Protein AF-A0A379AFL8-F1 (afdb_monomer_lite)

Organism: Enterobacter agglomerans (NCBI:txid549)

Structure (mmCIF, N/CA/C/O backbone):
data_AF-A0A379AFL8-F1
#
_entry.id   AF-A0A379AFL8-F1
#
loop_
_atom_site.group_PDB
_atom_site.id
_atom_site.type_symbol
_atom_site.label_atom_id
_atom_site.label_alt_id
_atom_site.label_comp_id
_atom_site.label_asym_id
_atom_site.label_entity_id
_atom_site.label_seq_id
_atom_site.pdbx_PDB_ins_code
_atom_site.Cartn_x
_atom_site.Cartn_y
_atom_site.Cartn_z
_atom_site.occupancy
_atom_site.B_iso_or_equiv
_atom_site.auth_seq_id
_atom_site.auth_comp_id
_atom_site.auth_asym_id
_atom_site.auth_atom_id
_atom_site.pdbx_PDB_model_num
ATOM 1 N N . MET A 1 1 ? -7.160 4.368 -0.286 1.00 54.12 1 MET A N 1
ATOM 2 C CA . MET A 1 1 ? -7.328 3.568 -1.525 1.00 54.12 1 MET A CA 1
ATOM 3 C C . MET A 1 1 ? -6.919 4.337 -2.786 1.00 54.12 1 MET A C 1
ATOM 5 O O . MET A 1 1 ? -6.377 3.716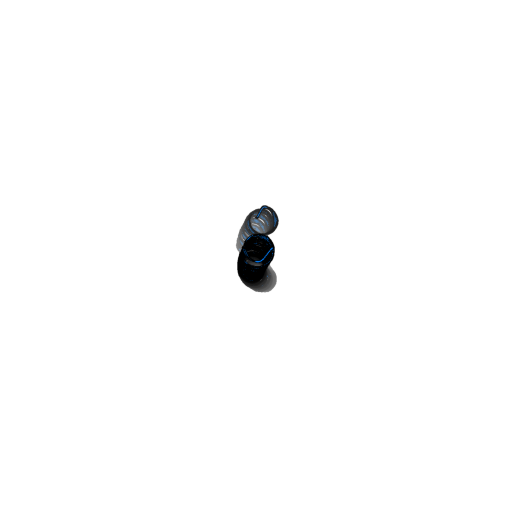 -3.688 1.00 54.12 1 MET A O 1
ATOM 9 N N . ALA A 1 2 ? -7.080 5.668 -2.828 1.00 51.00 2 ALA A N 1
ATOM 10 C CA . ALA A 1 2 ? -6.622 6.521 -3.935 1.00 51.00 2 ALA A CA 1
ATOM 11 C C . ALA A 1 2 ? -5.099 6.471 -4.205 1.00 51.00 2 ALA A C 1
ATOM 13 O O . ALA A 1 2 ? -4.684 6.504 -5.360 1.00 51.00 2 ALA A O 1
ATOM 14 N N . SER A 1 3 ? -4.277 6.296 -3.163 1.00 50.81 3 SER A N 1
ATOM 15 C CA . SER A 1 3 ? -2.812 6.228 -3.272 1.00 50.81 3 SER A CA 1
ATOM 16 C C . SER A 1 3 ? -2.316 5.071 -4.148 1.00 50.81 3 SER A C 1
ATOM 18 O O . SER A 1 3 ? -1.448 5.269 -4.983 1.00 50.81 3 SER A O 1
ATOM 20 N N . ALA A 1 4 ? -2.903 3.878 -4.035 1.00 57.56 4 ALA A N 1
ATOM 21 C CA . ALA A 1 4 ? -2.483 2.718 -4.828 1.00 57.56 4 ALA A CA 1
ATOM 22 C C . ALA A 1 4 ? -2.870 2.833 -6.313 1.00 57.56 4 ALA A C 1
ATOM 24 O O . ALA A 1 4 ? -2.140 2.371 -7.187 1.00 57.56 4 ALA A O 1
ATOM 25 N N . PHE A 1 5 ? -4.014 3.458 -6.604 1.00 63.88 5 PHE A N 1
ATOM 26 C CA . PHE A 1 5 ? -4.501 3.617 -7.973 1.00 63.88 5 PHE A CA 1
ATOM 27 C C . PHE A 1 5 ? -3.672 4.647 -8.749 1.00 63.88 5 PHE A C 1
ATOM 29 O O . PHE A 1 5 ? -3.258 4.380 -9.875 1.00 63.88 5 PHE A O 1
ATOM 36 N N . GLN A 1 6 ? -3.349 5.785 -8.125 1.00 67.31 6 GLN A N 1
ATOM 37 C CA . GLN A 1 6 ? -2.483 6.795 -8.738 1.00 67.31 6 GLN A CA 1
ATOM 38 C C . GLN A 1 6 ? -1.062 6.268 -8.977 1.00 67.31 6 GLN A C 1
ATOM 40 O O . GLN A 1 6 ? -0.503 6.501 -10.049 1.00 67.31 6 GLN A O 1
ATOM 45 N N . THR A 1 7 ? -0.506 5.480 -8.050 1.00 72.31 7 THR A N 1
ATOM 46 C CA . THR A 1 7 ? 0.816 4.868 -8.257 1.00 72.31 7 THR A CA 1
ATOM 47 C C . THR A 1 7 ? 0.807 3.816 -9.365 1.00 72.31 7 THR A C 1
ATOM 49 O O . THR A 1 7 ? 1.789 3.686 -10.090 1.00 72.31 7 THR A O 1
ATOM 52 N N . ASN A 1 8 ? -0.308 3.107 -9.564 1.00 72.19 8 ASN A N 1
ATOM 53 C CA . ASN A 1 8 ? -0.447 2.165 -10.674 1.00 72.19 8 ASN A CA 1
ATOM 54 C C . ASN A 1 8 ? -0.487 2.873 -12.043 1.00 72.19 8 ASN A C 1
ATOM 56 O O . ASN A 1 8 ? 0.129 2.389 -12.988 1.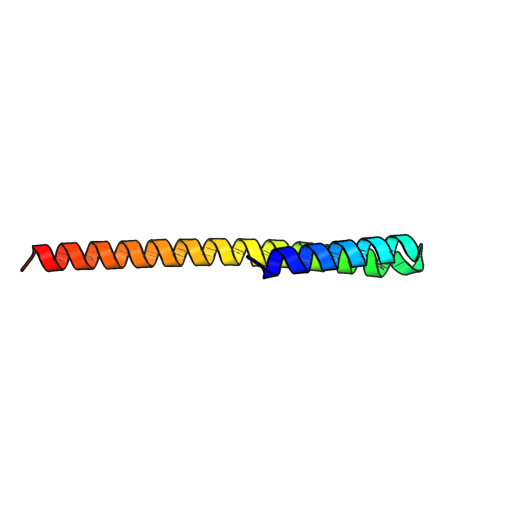00 72.19 8 ASN A O 1
ATOM 60 N N . ILE A 1 9 ? -1.149 4.033 -12.145 1.00 77.88 9 ILE A N 1
ATOM 61 C CA . ILE A 1 9 ? -1.159 4.857 -13.370 1.00 77.88 9 ILE A CA 1
ATOM 62 C C . ILE A 1 9 ? 0.243 5.415 -13.667 1.00 77.88 9 ILE A C 1
ATOM 64 O O . ILE A 1 9 ? 0.708 5.338 -14.802 1.00 77.88 9 ILE A O 1
ATOM 68 N N . LEU A 1 10 ? 0.951 5.923 -12.653 1.00 76.50 10 LEU A N 1
ATOM 69 C CA . LEU A 1 10 ? 2.329 6.411 -12.806 1.00 76.50 10 LEU A CA 1
ATOM 70 C C . LEU A 1 10 ? 3.296 5.301 -13.235 1.00 76.50 10 LEU A C 1
ATOM 72 O O . LEU A 1 10 ? 4.114 5.516 -14.126 1.00 76.50 10 LEU A O 1
ATOM 76 N N . ALA A 1 11 ? 3.179 4.108 -12.646 1.00 73.25 11 ALA A N 1
ATOM 77 C CA . ALA A 1 11 ? 3.998 2.958 -13.016 1.00 73.25 11 ALA A CA 1
ATOM 78 C C . ALA A 1 11 ? 3.726 2.488 -14.454 1.00 73.25 11 ALA A C 1
ATOM 80 O O . ALA A 1 11 ? 4.662 2.130 -15.167 1.00 73.25 11 ALA A O 1
ATOM 81 N N . LEU A 1 12 ? 2.465 2.524 -14.899 1.00 75.31 12 LEU A N 1
ATOM 82 C CA . LEU A 1 12 ? 2.098 2.222 -16.283 1.00 75.31 12 LEU A CA 1
ATOM 83 C C . LEU A 1 12 ? 2.708 3.241 -17.255 1.00 75.31 12 LEU A C 1
ATOM 85 O O . LEU A 1 12 ? 3.318 2.841 -18.242 1.00 75.31 12 LEU A O 1
ATOM 89 N N . ASN A 1 13 ? 2.608 4.537 -16.951 1.00 79.31 13 ASN A N 1
ATOM 90 C CA . ASN A 1 13 ? 3.196 5.593 -17.780 1.00 79.31 13 ASN A CA 1
ATOM 91 C C . ASN A 1 13 ? 4.724 5.463 -17.862 1.00 79.31 13 ASN A C 1
ATOM 93 O O . ASN A 1 13 ? 5.293 5.568 -18.944 1.00 79.31 13 ASN A O 1
ATOM 97 N N . ALA A 1 14 ? 5.389 5.156 -16.745 1.00 74.94 14 ALA A N 1
ATOM 98 C CA . ALA A 1 14 ? 6.830 4.921 -16.724 1.00 74.94 14 ALA A CA 1
ATOM 99 C C . ALA A 1 14 ? 7.236 3.676 -17.535 1.00 74.94 14 ALA A C 1
ATOM 101 O O . ALA A 1 14 ? 8.248 3.705 -18.231 1.00 74.94 14 ALA A O 1
ATOM 102 N N . ALA A 1 15 ? 6.441 2.601 -17.497 1.00 74.25 15 ALA A N 1
ATOM 103 C CA . ALA A 1 15 ? 6.674 1.407 -18.310 1.00 74.25 15 ALA A CA 1
ATOM 104 C C . ALA A 1 15 ? 6.501 1.678 -19.817 1.00 74.25 15 ALA A C 1
ATOM 106 O O . ALA A 1 15 ? 7.281 1.168 -20.622 1.00 74.25 15 ALA A O 1
ATOM 107 N N . VAL A 1 16 ? 5.519 2.503 -20.198 1.00 77.81 16 VAL A N 1
ATOM 108 C CA . VAL A 1 16 ? 5.297 2.928 -21.590 1.00 77.81 16 VAL A CA 1
ATOM 109 C C . VAL A 1 16 ? 6.462 3.779 -22.094 1.00 77.81 16 VAL A C 1
ATOM 111 O O . VAL A 1 16 ? 7.003 3.496 -23.162 1.00 77.81 16 VAL A O 1
ATOM 114 N N . GLU A 1 17 ? 6.911 4.763 -21.315 1.00 74.44 17 GLU A N 1
ATOM 115 C CA . GLU A 1 17 ? 8.027 5.625 -21.719 1.00 74.44 17 GLU A CA 1
ATOM 116 C C . GLU A 1 17 ? 9.362 4.860 -21.751 1.00 74.44 17 GLU A C 1
ATOM 118 O O . GLU A 1 17 ? 10.182 5.076 -22.643 1.00 74.44 17 GLU A O 1
ATOM 123 N N . ALA A 1 18 ? 9.555 3.887 -20.852 1.00 71.25 18 ALA A N 1
ATOM 124 C CA . ALA A 1 18 ? 10.712 2.993 -20.869 1.00 71.25 18 ALA A CA 1
ATOM 125 C C . ALA A 1 18 ? 10.731 2.074 -22.103 1.00 71.25 18 ALA A C 1
ATOM 127 O O . ALA A 1 18 ? 11.784 1.899 -22.717 1.00 71.25 18 ALA A O 1
ATOM 128 N N . ALA A 1 19 ? 9.577 1.532 -22.511 1.00 72.75 19 ALA A N 1
ATOM 129 C CA . ALA A 1 19 ? 9.459 0.762 -23.751 1.00 72.75 19 ALA A CA 1
ATOM 130 C C . ALA A 1 19 ? 9.747 1.627 -24.991 1.00 72.75 19 ALA A C 1
ATOM 132 O O . ALA A 1 19 ? 10.339 1.154 -25.961 1.00 72.75 19 ALA A O 1
ATOM 133 N N . ARG A 1 20 ? 9.380 2.913 -24.937 1.00 75.19 20 ARG A N 1
ATOM 134 C CA . ARG A 1 20 ? 9.601 3.895 -26.005 1.00 75.19 20 ARG A CA 1
ATOM 135 C C . ARG A 1 20 ? 11.068 4.340 -26.128 1.00 75.19 20 ARG A C 1
ATOM 137 O O . ARG A 1 20 ? 11.489 4.717 -27.217 1.00 75.19 20 ARG A O 1
ATOM 144 N N . ALA A 1 21 ? 11.846 4.256 -25.045 1.00 75.69 21 ALA A N 1
ATOM 145 C CA . ALA A 1 21 ? 13.260 4.651 -24.981 1.00 75.69 21 ALA A CA 1
ATOM 146 C C . ALA A 1 21 ? 14.274 3.542 -25.362 1.00 75.69 21 ALA A C 1
ATOM 148 O O . ALA A 1 21 ? 15.479 3.803 -25.412 1.00 75.69 21 ALA A O 1
ATOM 149 N N . GLY A 1 22 ? 13.829 2.310 -25.641 1.00 71.75 22 GLY A N 1
ATOM 150 C CA . GLY A 1 22 ? 14.708 1.218 -26.087 1.00 71.75 22 GLY A CA 1
ATOM 151 C C . GLY A 1 22 ? 15.764 0.804 -25.045 1.00 71.75 22 GLY A C 1
ATOM 152 O O . GLY A 1 22 ? 15.455 0.664 -23.864 1.00 71.75 22 GLY A O 1
ATOM 153 N N . GLU A 1 23 ? 17.024 0.601 -25.456 1.00 66.50 23 GLU A N 1
ATOM 154 C CA . GLU A 1 23 ? 18.134 0.189 -24.562 1.00 66.50 23 GLU A CA 1
ATOM 155 C C . GLU A 1 23 ? 18.388 1.176 -23.407 1.00 66.50 23 GLU A C 1
ATOM 157 O O . GLU A 1 23 ? 18.693 0.751 -22.293 1.00 66.50 23 GLU A O 1
ATOM 162 N N . GLN A 1 24 ? 18.170 2.477 -23.628 1.00 64.44 24 GLN A N 1
ATOM 163 C CA . GLN A 1 24 ? 18.333 3.518 -22.601 1.00 64.44 24 GLN A CA 1
ATOM 164 C C . GLN A 1 24 ? 17.201 3.502 -21.552 1.00 64.44 24 GLN A C 1
ATOM 166 O O . GLN A 1 24 ? 17.350 4.033 -20.453 1.00 64.44 24 GLN A O 1
ATOM 171 N N . GLY A 1 25 ? 16.065 2.867 -21.866 1.00 68.88 25 GLY A N 1
ATOM 172 C CA . GLY A 1 25 ? 14.896 2.755 -20.990 1.00 68.88 25 GLY A CA 1
ATOM 173 C C . GLY A 1 25 ? 14.941 1.580 -20.011 1.00 68.88 25 GLY A C 1
ATOM 174 O O . GLY A 1 25 ? 14.108 1.508 -19.107 1.00 68.88 25 GLY A O 1
ATOM 175 N N . ARG A 1 26 ? 15.911 0.663 -20.138 1.00 72.44 26 ARG A N 1
ATOM 176 C CA . ARG A 1 26 ? 15.991 -0.550 -19.301 1.00 72.44 26 ARG A CA 1
ATOM 177 C C . ARG A 1 26 ? 16.118 -0.239 -17.809 1.00 72.44 26 ARG A C 1
ATOM 179 O O . ARG A 1 26 ? 15.434 -0.866 -17.004 1.00 72.44 26 ARG A O 1
ATOM 186 N N . GLY A 1 27 ? 16.919 0.764 -17.442 1.00 76.94 27 GLY A N 1
ATOM 187 C CA . GLY A 1 27 ? 17.036 1.218 -16.051 1.00 76.94 27 GLY A CA 1
ATOM 188 C C . GLY A 1 27 ? 15.725 1.795 -15.504 1.00 76.94 27 GLY A C 1
ATOM 189 O O . GLY A 1 27 ? 15.317 1.466 -14.393 1.00 76.94 27 GLY A O 1
ATOM 190 N N . PHE A 1 28 ? 15.006 2.578 -16.314 1.00 75.19 28 PHE A N 1
ATOM 191 C CA . PHE A 1 28 ? 13.707 3.143 -15.938 1.00 75.19 28 PHE A CA 1
ATOM 192 C C . PHE A 1 28 ? 12.618 2.076 -15.785 1.00 75.19 28 PHE A C 1
ATOM 194 O O . PHE A 1 28 ? 11.801 2.175 -14.871 1.00 75.19 2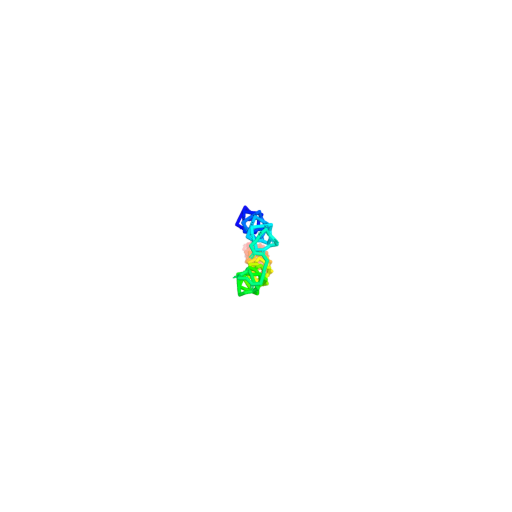8 PHE A O 1
ATOM 201 N N . ALA A 1 29 ? 12.630 1.030 -16.615 1.00 76.06 29 ALA A N 1
ATOM 202 C CA . ALA A 1 29 ? 11.699 -0.090 -16.491 1.00 76.06 29 ALA A CA 1
ATOM 203 C C . ALA A 1 29 ? 11.871 -0.844 -15.160 1.00 76.06 29 ALA A C 1
ATOM 205 O O . ALA A 1 29 ? 10.879 -1.195 -14.519 1.00 76.06 29 ALA A O 1
ATOM 206 N N . VAL A 1 30 ? 13.118 -1.056 -14.719 1.00 81.25 30 VAL A N 1
ATOM 207 C CA . VAL A 1 30 ? 13.415 -1.709 -13.433 1.00 81.25 30 VAL A CA 1
ATOM 208 C C . VAL A 1 30 ? 12.924 -0.849 -12.270 1.00 81.25 30 VAL A C 1
ATOM 210 O O . VAL A 1 30 ? 12.163 -1.335 -11.435 1.00 81.25 30 VAL A O 1
ATOM 213 N N . VAL A 1 31 ? 13.263 0.444 -12.263 1.00 82.06 31 VAL A N 1
ATOM 214 C CA . VAL A 1 31 ? 12.825 1.379 -11.213 1.00 82.06 31 VAL A CA 1
ATOM 215 C C . VAL A 1 31 ? 11.296 1.480 -11.160 1.00 82.06 31 VAL A C 1
ATOM 217 O O . VAL A 1 31 ? 10.713 1.448 -10.078 1.00 82.06 31 VAL A O 1
ATOM 220 N N . ALA A 1 32 ? 10.615 1.528 -12.309 1.00 80.00 32 ALA A N 1
ATOM 221 C CA . ALA A 1 32 ? 9.152 1.525 -12.365 1.00 80.00 32 ALA A CA 1
ATOM 222 C C . ALA A 1 32 ? 8.547 0.242 -11.763 1.00 80.00 32 ALA A C 1
ATOM 224 O O . ALA A 1 32 ? 7.541 0.300 -11.047 1.00 80.00 32 ALA A O 1
ATOM 225 N N . GLY A 1 33 ? 9.174 -0.911 -12.012 1.00 85.00 33 GLY A N 1
ATOM 226 C CA . GLY A 1 33 ? 8.796 -2.189 -11.412 1.00 85.00 33 GLY A CA 1
ATOM 227 C C . GLY A 1 33 ? 8.949 -2.200 -9.890 1.00 85.00 33 GLY A C 1
ATOM 228 O O . GLY A 1 33 ? 8.029 -2.617 -9.180 1.00 85.00 33 GLY A O 1
ATOM 229 N N . GLU A 1 34 ? 10.066 -1.687 -9.373 1.00 86.38 34 GLU A N 1
ATOM 230 C CA . GLU A 1 34 ? 10.309 -1.596 -7.929 1.00 86.38 34 GLU A CA 1
ATOM 231 C C . GLU A 1 34 ? 9.336 -0.638 -7.236 1.00 86.38 34 GLU A C 1
ATOM 233 O O . GLU A 1 34 ? 8.762 -0.986 -6.201 1.00 86.38 34 GLU A O 1
ATOM 238 N N . VAL A 1 35 ? 9.062 0.524 -7.838 1.00 84.31 35 VAL A N 1
ATOM 239 C CA . VAL A 1 35 ? 8.070 1.484 -7.328 1.00 84.31 35 VAL A CA 1
ATOM 240 C C . VAL A 1 35 ? 6.676 0.855 -7.285 1.00 84.31 35 VAL A C 1
ATOM 242 O O . VAL A 1 35 ? 5.964 1.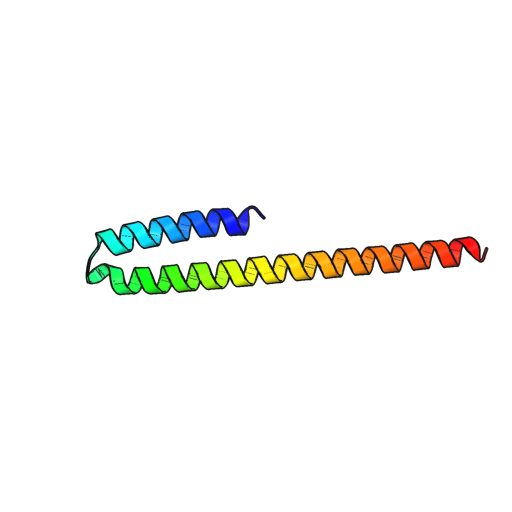005 -6.289 1.00 84.31 35 VAL A O 1
ATOM 245 N N . ARG A 1 36 ? 6.285 0.095 -8.318 1.00 81.94 36 ARG A N 1
ATOM 246 C CA . ARG A 1 36 ? 5.010 -0.640 -8.332 1.00 81.94 36 ARG A CA 1
ATOM 247 C C . ARG A 1 36 ? 4.951 -1.683 -7.218 1.00 81.94 36 ARG A C 1
ATOM 249 O O . ARG A 1 36 ? 3.956 -1.741 -6.496 1.00 81.94 36 ARG A O 1
ATOM 256 N N . SER A 1 37 ? 6.010 -2.473 -7.053 1.00 84.81 37 SER A N 1
ATOM 257 C CA . SER A 1 37 ? 6.107 -3.486 -5.996 1.00 84.81 37 SER A CA 1
ATOM 258 C C . SER A 1 37 ? 6.000 -2.856 -4.602 1.00 84.81 37 SER A C 1
ATOM 260 O O . SER A 1 37 ? 5.204 -3.297 -3.768 1.00 84.81 37 SER A O 1
ATOM 262 N N . LEU A 1 38 ? 6.716 -1.752 -4.365 1.00 88.12 38 LEU A N 1
ATOM 263 C CA . LEU A 1 38 ? 6.654 -0.999 -3.113 1.00 88.12 38 LEU A CA 1
ATOM 264 C C . LEU A 1 38 ? 5.249 -0.444 -2.849 1.00 88.12 38 LEU A C 1
ATOM 266 O O . LEU A 1 38 ? 4.741 -0.554 -1.731 1.00 88.12 38 LEU A O 1
ATOM 270 N N . ALA A 1 39 ? 4.589 0.094 -3.874 1.00 83.25 39 ALA A N 1
ATOM 271 C CA . ALA A 1 39 ? 3.226 0.601 -3.768 1.00 83.25 39 ALA A CA 1
ATOM 272 C C . ALA A 1 39 ? 2.220 -0.503 -3.421 1.00 83.25 39 ALA A C 1
ATOM 274 O O . ALA A 1 39 ? 1.351 -0.295 -2.573 1.00 83.25 39 ALA A O 1
ATOM 275 N N . GLN A 1 40 ? 2.353 -1.688 -4.025 1.00 86.75 40 GLN A N 1
ATOM 276 C CA . GLN A 1 40 ? 1.511 -2.838 -3.692 1.00 86.75 40 GLN A CA 1
ATOM 277 C C . GLN A 1 40 ? 1.723 -3.290 -2.244 1.00 86.75 40 GLN A C 1
ATOM 279 O O . GLN A 1 40 ? 0.744 -3.483 -1.522 1.00 86.75 40 GLN A O 1
ATOM 284 N N . ARG A 1 41 ? 2.980 -3.390 -1.790 1.00 91.12 41 ARG A N 1
ATOM 285 C CA . ARG A 1 41 ? 3.303 -3.730 -0.393 1.00 91.12 41 ARG A CA 1
ATOM 286 C C . ARG A 1 41 ? 2.746 -2.703 0.591 1.00 91.12 41 ARG A C 1
ATOM 288 O O . ARG A 1 41 ? 2.144 -3.081 1.590 1.00 91.12 41 ARG A O 1
ATOM 295 N N . SER A 1 42 ? 2.890 -1.413 0.291 1.00 89.06 42 SER A N 1
ATOM 296 C CA . SER A 1 42 ? 2.346 -0.332 1.119 1.00 89.06 42 SER A CA 1
ATOM 297 C C . SER A 1 42 ? 0.815 -0.377 1.181 1.00 89.06 42 SER A C 1
ATOM 299 O O . SER A 1 42 ? 0.233 -0.257 2.258 1.00 89.06 42 SER A O 1
ATOM 301 N N . ALA A 1 43 ? 0.147 -0.632 0.051 1.00 85.81 43 ALA A N 1
ATOM 302 C CA . ALA A 1 43 ? -1.305 -0.774 0.004 1.00 85.81 43 ALA A CA 1
ATOM 303 C C . ALA A 1 43 ? -1.807 -1.981 0.813 1.00 85.81 43 ALA A C 1
ATOM 305 O O . ALA A 1 43 ? -2.854 -1.887 1.455 1.00 85.81 43 ALA A O 1
ATOM 306 N N . GLN A 1 44 ? -1.070 -3.094 0.792 1.00 90.69 44 GLN A N 1
ATOM 307 C CA . GLN A 1 44 ? -1.382 -4.283 1.580 1.00 90.69 44 GLN A CA 1
ATOM 308 C C . GLN A 1 44 ? -1.222 -4.015 3.083 1.00 90.69 44 GLN A C 1
ATOM 310 O O . GLN A 1 44 ? -2.168 -4.226 3.838 1.00 90.69 44 GLN A O 1
ATOM 315 N N . ALA A 1 45 ? -0.095 -3.431 3.500 1.00 91.06 45 ALA A N 1
ATOM 316 C CA . ALA A 1 45 ? 0.130 -3.046 4.894 1.00 91.06 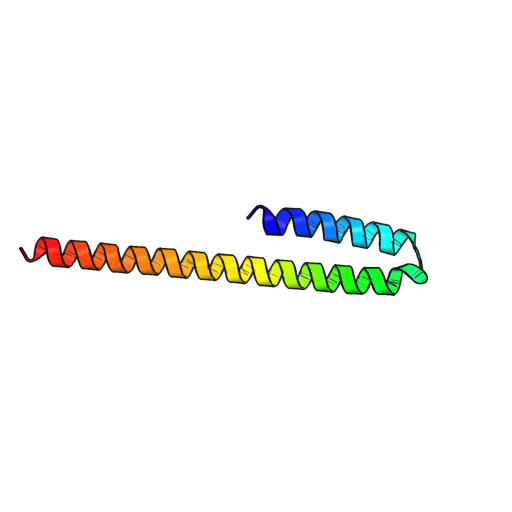45 ALA A CA 1
ATOM 317 C C . ALA A 1 45 ? -0.943 -2.067 5.405 1.00 91.06 45 ALA A C 1
ATOM 319 O O . ALA A 1 45 ? -1.458 -2.216 6.510 1.00 91.06 45 ALA A O 1
ATOM 320 N N . ALA A 1 46 ? -1.352 -1.097 4.580 1.00 91.00 46 ALA A N 1
ATOM 321 C CA . ALA A 1 46 ? -2.424 -0.169 4.934 1.00 91.00 46 ALA A CA 1
ATOM 322 C C . ALA A 1 46 ? -3.780 -0.873 5.150 1.00 91.00 46 ALA A C 1
ATOM 324 O O . ALA A 1 46 ? -4.550 -0.462 6.019 1.00 91.00 46 ALA A O 1
ATOM 325 N N . LYS A 1 47 ? -4.085 -1.932 4.384 1.00 90.94 47 LYS A N 1
ATOM 326 C CA . LYS A 1 47 ? -5.296 -2.745 4.595 1.00 90.94 47 LYS A CA 1
ATOM 327 C C . LYS A 1 47 ? -5.227 -3.536 5.898 1.00 90.94 47 LYS A C 1
ATOM 329 O O . LYS A 1 47 ? -6.220 -3.584 6.615 1.00 90.94 47 LYS A O 1
ATOM 334 N N . GLU A 1 48 ? -4.074 -4.116 6.213 1.00 95.69 48 GLU A N 1
ATOM 335 C CA . GLU A 1 48 ? -3.872 -4.866 7.458 1.00 95.69 48 GLU A CA 1
ATOM 336 C C . GLU A 1 48 ? -4.016 -3.961 8.685 1.00 95.69 48 GLU A C 1
ATOM 338 O O . GLU A 1 48 ? -4.759 -4.291 9.606 1.00 95.69 48 GLU A O 1
ATOM 343 N N . ILE A 1 49 ? -3.412 -2.769 8.654 1.00 94.56 49 ILE A N 1
ATOM 344 C CA . ILE A 1 49 ? -3.572 -1.763 9.714 1.00 94.56 49 ILE A CA 1
ATOM 345 C C . ILE A 1 49 ? -5.047 -1.382 9.890 1.00 94.56 49 ILE A C 1
ATOM 347 O O . ILE A 1 49 ? -5.526 -1.308 11.019 1.00 94.56 49 ILE A O 1
ATOM 351 N N . LYS A 1 50 ? -5.789 -1.180 8.792 1.00 93.94 50 LYS A N 1
ATOM 352 C CA . LYS A 1 50 ? -7.231 -0.895 8.859 1.00 93.94 50 LYS A CA 1
ATOM 353 C C . LYS A 1 50 ? -7.993 -2.017 9.568 1.00 93.94 50 LYS A C 1
ATOM 355 O O . LYS A 1 50 ? -8.798 -1.721 10.444 1.00 93.94 50 LYS A O 1
ATOM 360 N N . GLY A 1 51 ? -7.704 -3.274 9.233 1.00 96.69 51 GLY A N 1
ATOM 361 C CA . GLY A 1 51 ? -8.324 -4.432 9.883 1.00 96.69 51 GLY A CA 1
ATOM 362 C C . GLY A 1 51 ? -8.015 -4.508 11.381 1.00 96.69 51 GLY A C 1
ATOM 363 O O . GLY A 1 51 ? -8.919 -4.717 12.183 1.00 96.69 51 GLY A O 1
ATOM 364 N N . LEU A 1 52 ? -6.763 -4.258 11.780 1.00 97.12 52 LEU A N 1
ATOM 365 C CA . LEU A 1 52 ? -6.369 -4.225 13.196 1.00 97.12 52 LEU A CA 1
ATOM 366 C C . LEU A 1 52 ? -7.077 -3.111 13.979 1.00 97.12 52 LEU A C 1
ATOM 368 O O . LEU A 1 52 ? -7.431 -3.301 15.144 1.00 97.12 52 LEU A O 1
ATOM 372 N N . ILE A 1 53 ? -7.294 -1.952 13.353 1.00 95.94 53 ILE A N 1
ATOM 373 C CA . ILE A 1 53 ? -8.055 -0.852 13.956 1.00 95.94 53 ILE A CA 1
ATOM 374 C C . ILE A 1 53 ? -9.523 -1.252 14.134 1.00 95.94 53 ILE A C 1
ATOM 376 O O . ILE A 1 53 ? -10.076 -1.040 15.210 1.00 95.94 53 ILE A O 1
ATOM 380 N N . GLU A 1 54 ? -10.147 -1.849 13.117 1.00 97.06 54 GLU A N 1
ATOM 381 C CA . GLU A 1 54 ? -11.540 -2.313 13.190 1.00 97.06 54 GLU A CA 1
ATOM 382 C C . GLU A 1 54 ? -11.733 -3.368 14.291 1.00 97.06 54 GLU A C 1
ATOM 384 O O . GLU A 1 54 ? -12.670 -3.261 15.085 1.00 97.06 54 GLU A O 1
ATOM 389 N N . ASP A 1 55 ? -10.808 -4.326 14.407 1.00 97.19 55 ASP A N 1
ATOM 390 C CA . ASP A 1 55 ? -10.811 -5.315 15.491 1.00 97.19 55 ASP A CA 1
ATOM 391 C C . ASP A 1 55 ? -10.647 -4.654 16.868 1.00 97.19 55 ASP A C 1
ATOM 393 O O . ASP A 1 55 ? -11.413 -4.918 17.797 1.00 97.19 55 ASP A O 1
ATOM 397 N N . SER A 1 56 ? -9.704 -3.715 16.993 1.00 96.69 56 SER A N 1
ATOM 398 C CA . SER A 1 56 ? -9.479 -2.977 18.242 1.00 96.69 56 SER A CA 1
ATOM 399 C C . SER A 1 56 ? -10.729 -2.212 18.687 1.00 96.69 56 SER A C 1
ATOM 401 O O . SER A 1 56 ? -11.098 -2.263 19.861 1.00 96.69 56 SER A O 1
ATOM 403 N N . VAL A 1 57 ? -11.422 -1.547 17.756 1.00 97.00 57 VAL A N 1
ATOM 404 C CA . VAL A 1 57 ? -12.683 -0.839 18.032 1.00 97.00 57 VAL A CA 1
ATOM 405 C C . VAL A 1 57 ? -13.784 -1.814 18.451 1.00 97.00 57 VAL A C 1
ATOM 407 O O . VAL A 1 57 ? -14.486 -1.552 19.428 1.00 97.00 57 VAL A O 1
ATOM 410 N N . SER A 1 58 ? -13.914 -2.955 17.769 1.00 96.19 58 SER A N 1
ATOM 411 C CA . SER A 1 58 ? -14.888 -3.998 18.118 1.00 96.19 58 SER A CA 1
ATOM 412 C C . SER A 1 58 ? -14.682 -4.527 19.543 1.00 96.19 58 SER A C 1
ATOM 414 O O . SER A 1 58 ? -15.628 -4.632 2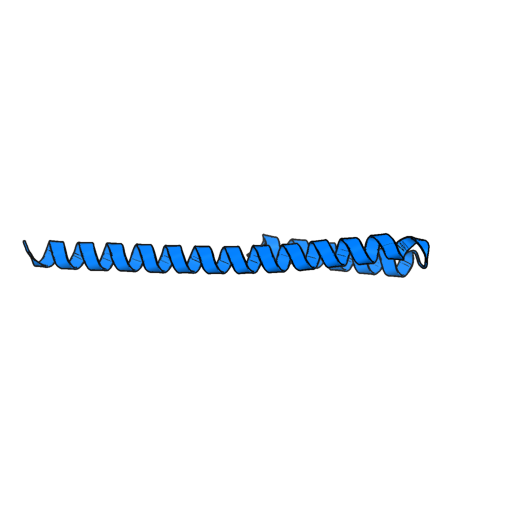0.332 1.00 96.19 58 SER A O 1
ATOM 416 N N . ARG A 1 59 ? -13.423 -4.784 19.918 1.00 94.62 59 ARG A N 1
ATOM 417 C CA . ARG A 1 59 ? -13.047 -5.245 21.261 1.00 94.62 59 ARG A CA 1
ATOM 418 C C . ARG A 1 59 ? -13.356 -4.209 22.337 1.00 94.62 59 ARG A C 1
ATOM 420 O O . ARG A 1 59 ? -13.896 -4.574 23.380 1.00 94.62 59 ARG A O 1
ATOM 427 N N . VAL A 1 60 ? -13.054 -2.933 22.085 1.00 94.81 60 VAL A N 1
ATOM 428 C CA . VAL A 1 60 ? -13.399 -1.834 23.003 1.00 94.81 60 VAL A CA 1
ATOM 429 C C . VAL A 1 60 ? -14.913 -1.740 23.180 1.00 94.81 60 VAL A C 1
ATOM 431 O O . VAL A 1 60 ? -15.377 -1.721 24.315 1.00 94.81 60 VAL A O 1
ATOM 434 N N . ASN A 1 61 ? -15.683 -1.762 22.088 1.00 93.81 61 ASN A N 1
ATOM 435 C CA . ASN A 1 61 ? -17.143 -1.684 22.148 1.00 93.81 61 ASN A CA 1
ATOM 436 C C . ASN A 1 61 ? -17.747 -2.850 22.949 1.00 93.81 61 ASN A C 1
ATOM 438 O O . ASN A 1 61 ? -18.559 -2.639 23.846 1.00 93.81 61 ASN A O 1
ATOM 442 N N . THR A 1 62 ? -17.282 -4.074 22.689 1.00 92.94 62 THR A N 1
ATOM 443 C CA . THR A 1 62 ? -17.702 -5.272 23.434 1.00 92.94 62 THR A CA 1
ATOM 444 C C . THR A 1 62 ? -17.398 -5.130 24.928 1.00 92.94 62 THR A C 1
ATOM 446 O O . THR A 1 62 ? -18.256 -5.393 25.767 1.00 92.94 62 THR A O 1
ATOM 449 N N . GLY A 1 63 ? -16.196 -4.659 25.276 1.00 91.00 63 GLY A N 1
ATOM 450 C CA . GLY A 1 63 ? -15.818 -4.400 26.665 1.00 91.00 63 GLY A CA 1
ATOM 451 C C . GLY A 1 63 ? -16.693 -3.334 27.333 1.00 91.00 63 GLY A C 1
ATOM 452 O O . GLY A 1 63 ? -17.111 -3.518 28.475 1.00 91.00 63 GLY A O 1
ATOM 453 N N . SER A 1 64 ? -17.015 -2.248 26.626 1.00 90.25 64 SER A N 1
ATOM 454 C CA . SER A 1 64 ? -17.896 -1.188 27.128 1.00 90.25 64 SER A CA 1
ATOM 455 C C . SER A 1 64 ? -19.318 -1.683 27.398 1.00 90.25 64 SER A C 1
ATOM 457 O O . SER A 1 64 ? -19.876 -1.338 28.439 1.00 90.25 64 SER A O 1
ATOM 459 N N . VAL A 1 65 ? -19.881 -2.522 26.520 1.00 90.81 65 VAL A N 1
ATOM 460 C CA . VAL A 1 65 ? -21.203 -3.141 26.727 1.00 90.81 65 VAL A CA 1
ATOM 461 C C . VAL A 1 65 ? -21.198 -4.026 27.973 1.00 90.81 65 VAL A C 1
ATOM 463 O O . VAL A 1 65 ? -22.032 -3.838 28.852 1.00 90.81 65 VAL A O 1
ATOM 466 N N . LEU A 1 66 ? -20.206 -4.912 28.114 1.00 88.38 66 LEU A N 1
ATOM 467 C CA . LEU A 1 66 ? -20.102 -5.825 29.261 1.00 88.38 66 LEU A CA 1
ATOM 468 C C . LEU A 1 66 ? -19.940 -5.102 30.609 1.00 88.38 66 LEU A C 1
ATOM 470 O O . LEU A 1 66 ? -20.382 -5.601 31.643 1.00 88.38 66 LEU A O 1
ATOM 474 N N . VAL A 1 67 ? -19.276 -3.941 30.628 1.00 85.50 67 VAL A N 1
ATOM 475 C CA . VAL A 1 67 ? -19.179 -3.099 31.832 1.00 85.50 67 VAL A CA 1
ATOM 476 C C . VAL A 1 67 ? -20.500 -2.375 32.101 1.00 85.50 67 VAL A C 1
ATOM 478 O O . VAL A 1 67 ? -20.889 -2.250 33.260 1.00 85.50 67 VAL A O 1
ATOM 481 N N . GLY A 1 68 ? -21.195 -1.930 31.050 1.00 80.94 68 GLY A N 1
ATOM 482 C CA . GLY A 1 68 ? -22.512 -1.300 31.146 1.00 80.94 68 GLY A CA 1
ATOM 483 C C . GLY A 1 68 ? -23.600 -2.242 31.665 1.00 80.94 68 GLY A C 1
ATOM 484 O O . GLY A 1 68 ? -24.414 -1.822 32.476 1.00 80.94 68 GLY A O 1
ATOM 485 N N . GLU A 1 69 ? -23.572 -3.517 31.271 1.00 73.06 69 GLU A N 1
ATOM 486 C CA . GLU A 1 69 ? -24.490 -4.561 31.761 1.00 73.06 69 GLU A CA 1
ATOM 487 C C . GLU A 1 69 ? -24.236 -4.959 33.224 1.00 73.06 69 GLU A C 1
ATOM 489 O O . GLU A 1 69 ? -25.100 -5.546 33.870 1.00 73.06 69 GLU A O 1
ATOM 494 N N . ARG A 1 70 ? -23.050 -4.649 33.764 1.00 61.38 70 ARG A N 1
ATOM 495 C CA . ARG A 1 70 ? -22.665 -4.974 35.146 1.00 61.38 70 ARG A CA 1
ATOM 496 C C . ARG A 1 70 ? -22.955 -3.836 36.142 1.00 61.38 70 ARG A C 1
ATOM 498 O O . ARG A 1 70 ? -22.413 -3.862 37.249 1.00 61.38 70 ARG A O 1
ATOM 505 N N . ARG A 1 71 ? -23.751 -2.835 35.755 1.00 51.31 71 ARG A N 1
ATOM 506 C CA . ARG A 1 71 ? -24.159 -1.695 36.590 1.00 51.31 71 ARG A CA 1
ATOM 507 C C . ARG A 1 71 ? -25.657 -1.728 36.857 1.00 51.31 71 ARG A C 1
ATOM 509 O O . ARG A 1 71 ? -26.020 -1.414 38.010 1.00 51.31 71 ARG A O 1
#

Sequence (71 aa):
MASAFQTNILALNAAVEAARAGEQGRGFAVVAGEVRSLAQRSAQAAKEIKGLIEDSVSRVNTGSVLVGERR

Secondary structure (DSSP, 8-state):
-HHHHHHHHHHHHHHHHHHHTGGGGHHHHHHHHHHHHHHHHHHHHHHHHHHHHHHHHHHHHHHHHHHHTT-

InterPro domains:
  IPR004089 Methyl-accepting chemotaxis protein (MCP) signalling domain [PF00015] (4-63)
  IPR004089 Methyl-accepting chemotaxis protein (MCP) signalling domain [PS50111] (1-71)

Radius of gyration: 21.45 Å; chains: 1; bounding box: 43×13×63 Å

Foldseek 3Di:
DVQLVVLVVVLVVQCVVLVVVPPVSPVSNVVSVVSNVVSVVVVVVVVVVVVVVVVVVVVVVVVVVVVVVVD

pLDDT: mean 80.85, std 12.29, range [50.81, 97.19]